Protein AF-A0A6G4M2W6-F1 (afdb_monomer_lite)

Organism: Klebsiella pneumoniae (NCBI:txid573)

Radius of gyration: 19.34 Å; chains: 1; bounding box: 68×37×49 Å

Foldseek 3Di:
DDDDDDPPPPDDPPPQLVVLLVVCLVVLDDDPQQVVLLVLQLVLVVLLCVLVVHDDDPVNSVVSSSVSSSLSSSCVSVVHHSVVSNVVSVVVQVPDPPNSPLDDDCVSCVVDVSSPPPPDDDDD

pLDDT: mean 71.17, std 17.65, range [24.95, 92.19]

Sequence (124 aa):
MRPAKQAIVKQGKSTTAHKRVQQMLKTEIVRSDYQDVLNFAVRFNTRRCRNNGQILTDSLLKTIEKASRDYVLAGQAKNMSPREIKRKIVASGRRSRNYTAWTSDVDLEGKHSLMAGVKGRVKA

Structure (mmCIF, N/CA/C/O backbone):
data_AF-A0A6G4M2W6-F1
#
_entry.id   AF-A0A6G4M2W6-F1
#
loop_
_atom_site.group_PDB
_atom_site.id
_atom_site.type_symbol
_atom_site.label_atom_id
_atom_site.label_alt_id
_atom_site.label_comp_id
_atom_site.label_asym_id
_atom_site.label_entity_id
_atom_site.label_seq_id
_atom_site.pdbx_PDB_ins_code
_atom_site.Cartn_x
_atom_site.Cartn_y
_atom_site.Cartn_z
_atom_site.occupancy
_atom_site.B_iso_or_equiv
_atom_site.auth_seq_id
_atom_site.auth_comp_id
_atom_site.auth_asym_id
_atom_site.auth_atom_id
_atom_site.pdbx_PDB_model_num
ATOM 1 N N . MET A 1 1 ? -53.696 20.559 18.696 1.00 38.88 1 MET A N 1
ATOM 2 C CA . MET A 1 1 ? -52.446 19.840 19.036 1.00 38.88 1 MET A CA 1
ATOM 3 C C . MET A 1 1 ? -51.668 19.563 17.754 1.00 38.88 1 MET A C 1
ATOM 5 O O . MET A 1 1 ? -52.249 19.010 16.833 1.00 38.88 1 MET A O 1
ATOM 9 N N . ARG A 1 2 ? -50.405 19.996 17.647 1.00 42.12 2 ARG A N 1
ATOM 10 C CA . ARG A 1 2 ? -49.516 19.706 16.501 1.00 42.12 2 ARG A CA 1
ATOM 11 C C . ARG A 1 2 ? -48.386 18.791 16.988 1.00 42.12 2 ARG A C 1
ATOM 13 O O . ARG A 1 2 ? -47.851 19.083 18.056 1.00 42.12 2 ARG A O 1
ATOM 20 N N . PRO A 1 3 ? -47.997 17.730 16.261 1.00 45.38 3 PRO A N 1
ATOM 21 C CA . PRO A 1 3 ? -46.866 16.913 16.673 1.00 45.38 3 PRO A CA 1
ATOM 22 C C . PRO A 1 3 ? -45.553 17.663 16.408 1.00 45.38 3 PRO A C 1
ATOM 24 O O . PRO A 1 3 ? -45.359 18.276 15.355 1.00 45.38 3 PRO A O 1
ATOM 27 N N . ALA A 1 4 ? -44.666 17.637 17.401 1.00 48.19 4 ALA A N 1
ATOM 28 C CA . ALA A 1 4 ? -43.346 18.246 17.348 1.00 48.19 4 ALA A CA 1
ATOM 29 C C . ALA A 1 4 ? -42.472 17.550 16.292 1.00 48.19 4 ALA A C 1
ATOM 31 O O . ALA A 1 4 ? -42.304 16.331 16.307 1.00 48.19 4 ALA A O 1
ATOM 32 N N . LYS A 1 5 ? -41.888 18.337 15.381 1.00 49.50 5 LYS A N 1
ATOM 33 C CA . LYS A 1 5 ? -40.839 17.873 14.467 1.00 49.50 5 LYS A CA 1
ATOM 34 C C . LYS A 1 5 ? -39.615 17.487 15.301 1.00 49.50 5 LYS A C 1
ATOM 36 O O . LYS A 1 5 ? -38.933 18.361 15.829 1.00 49.50 5 LYS A O 1
ATOM 41 N N . GLN A 1 6 ? -39.339 16.192 15.418 1.00 45.25 6 GLN A N 1
ATOM 42 C CA . GLN A 1 6 ? -38.086 15.707 15.987 1.00 45.25 6 GLN A CA 1
ATOM 43 C C . GLN A 1 6 ? -36.936 16.115 15.062 1.00 45.25 6 GLN A C 1
ATOM 45 O O . GLN A 1 6 ? -36.888 15.742 13.889 1.00 45.25 6 GLN A O 1
ATOM 50 N N . ALA A 1 7 ? -36.018 16.921 15.592 1.00 46.47 7 ALA A N 1
ATOM 51 C CA . ALA A 1 7 ? -34.780 17.261 14.918 1.00 46.47 7 ALA A CA 1
ATOM 52 C C . ALA A 1 7 ? -33.933 15.989 14.767 1.00 46.47 7 ALA A C 1
ATOM 54 O O . ALA A 1 7 ? -33.467 15.414 15.749 1.00 46.47 7 ALA A O 1
ATOM 55 N N . ILE A 1 8 ? -33.723 15.551 13.525 1.00 47.38 8 ILE A N 1
ATOM 56 C CA . ILE A 1 8 ? -32.746 14.511 13.202 1.00 47.38 8 ILE A CA 1
ATOM 57 C C . ILE A 1 8 ? -31.360 15.108 13.461 1.00 47.38 8 ILE 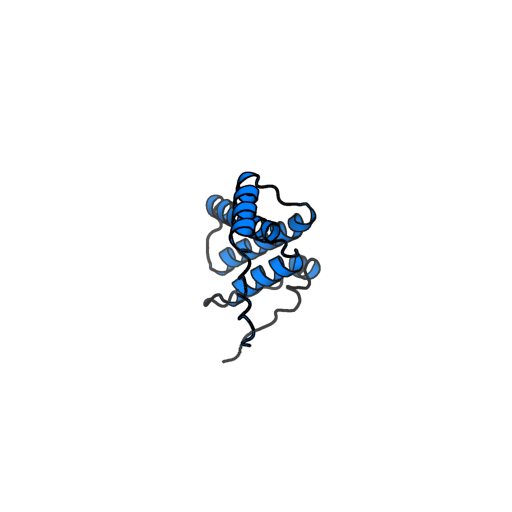A C 1
ATOM 59 O O . ILE A 1 8 ? -30.803 15.829 12.631 1.00 47.38 8 ILE A O 1
ATOM 63 N N . VAL A 1 9 ? -30.803 14.824 14.637 1.00 44.03 9 VAL A N 1
ATOM 64 C CA . VAL A 1 9 ? -29.419 15.150 14.979 1.00 44.03 9 VAL A CA 1
ATOM 65 C C . VAL A 1 9 ? -28.509 14.298 14.091 1.00 44.03 9 VAL A C 1
ATOM 67 O O . VAL A 1 9 ? -28.308 13.106 14.328 1.00 44.03 9 VAL A O 1
ATOM 70 N N . LYS A 1 10 ? -27.959 14.901 13.030 1.00 47.06 10 LYS A N 1
ATOM 71 C CA . LYS A 1 10 ? -26.907 14.288 12.208 1.00 47.06 10 LYS A CA 1
ATOM 72 C C . LYS A 1 10 ? -25.656 14.096 13.074 1.00 47.06 10 LYS A C 1
ATOM 74 O O . LYS A 1 10 ? -24.878 15.021 13.277 1.00 47.06 10 LYS A O 1
ATOM 79 N N . GLN A 1 11 ? -25.486 12.887 13.606 1.00 47.22 11 GLN A N 1
ATOM 80 C CA . GLN A 1 11 ? -24.356 12.499 14.450 1.00 47.22 11 GLN A CA 1
ATOM 81 C C . GLN A 1 11 ? -22.997 12.728 13.760 1.00 47.22 11 GLN A C 1
ATOM 83 O O . GLN A 1 11 ? -22.723 12.209 12.675 1.00 47.22 11 GLN A O 1
ATOM 88 N N . GLY A 1 12 ? -22.116 13.462 14.445 1.00 46.03 12 GLY A N 1
ATOM 89 C CA . GLY A 1 12 ? -20.745 13.790 14.048 1.00 46.03 12 GLY A CA 1
ATOM 90 C C . GLY A 1 12 ? -19.778 12.601 14.044 1.00 46.03 12 GLY A C 1
ATOM 91 O O . GLY A 1 12 ? -18.889 12.515 14.882 1.00 46.03 12 GLY A O 1
ATOM 92 N N . LYS A 1 13 ? -19.895 11.696 13.067 1.00 53.19 13 LYS A N 1
ATOM 93 C CA . LYS A 1 13 ? -18.962 10.560 12.892 1.00 53.19 13 LYS A CA 1
ATOM 94 C C . LYS A 1 13 ? -17.604 10.938 12.266 1.00 53.19 13 LYS A C 1
ATOM 96 O O . LYS A 1 13 ? -16.671 10.139 12.303 1.00 53.19 13 LYS A O 1
ATOM 101 N N . SER A 1 14 ? -17.470 12.136 11.691 1.00 56.12 14 SER A N 1
ATOM 102 C CA . SER A 1 14 ? -16.301 12.522 10.876 1.00 56.12 14 SER A CA 1
ATOM 103 C C . SER A 1 14 ? -15.056 12.903 11.697 1.00 56.12 14 SER A C 1
ATOM 105 O O . SER A 1 14 ? -13.938 12.494 11.377 1.00 56.12 14 SER A O 1
ATOM 107 N N . THR A 1 15 ? -15.229 13.633 12.802 1.00 60.81 15 THR A N 1
ATOM 108 C CA . THR A 1 15 ? -14.110 14.199 13.577 1.00 60.81 15 THR A CA 1
ATOM 109 C C . THR A 1 15 ? -13.313 13.136 14.331 1.00 60.81 15 THR A C 1
ATOM 111 O O . THR A 1 15 ? -12.087 13.214 14.399 1.00 60.81 15 THR A O 1
ATOM 114 N N . THR A 1 16 ? -13.973 12.097 14.847 1.00 72.25 16 THR A N 1
ATOM 115 C CA . THR A 1 16 ? -13.316 11.026 15.611 1.00 72.25 16 THR A CA 1
ATOM 116 C C . THR A 1 16 ? -12.442 10.140 14.727 1.00 72.25 16 THR A C 1
ATOM 118 O O . THR A 1 16 ? -11.328 9.799 15.115 1.00 72.25 16 THR A O 1
ATOM 121 N N . ALA A 1 17 ? -12.903 9.800 13.519 1.00 67.31 17 ALA A N 1
ATOM 122 C CA . ALA A 1 17 ? -12.114 9.015 12.571 1.00 67.31 17 ALA A CA 1
ATOM 123 C C . ALA A 1 17 ? -10.873 9.788 12.103 1.00 67.31 17 ALA A C 1
ATOM 125 O O . ALA A 1 17 ? -9.784 9.226 12.050 1.00 67.31 17 ALA A O 1
ATOM 126 N N . HIS A 1 18 ? -11.014 11.087 11.826 1.00 73.31 18 HIS A N 1
ATOM 127 C CA . HIS A 1 18 ? -9.884 11.929 11.439 1.00 73.31 18 HIS A CA 1
ATOM 128 C C . HIS A 1 18 ? -8.823 12.023 12.548 1.00 73.31 18 HIS A C 1
ATOM 130 O O . HIS A 1 18 ? -7.639 11.827 12.278 1.00 73.31 18 HIS A O 1
ATOM 136 N N . LYS A 1 19 ? -9.240 12.216 13.808 1.00 78.44 19 LYS A N 1
ATOM 137 C CA . LYS A 1 19 ? -8.328 12.212 14.966 1.00 78.44 19 LYS A CA 1
ATOM 138 C C . LYS A 1 19 ? -7.601 10.871 15.138 1.00 78.44 19 LYS A C 1
ATOM 140 O O . LYS A 1 19 ? -6.398 10.871 15.381 1.00 78.44 19 LYS A O 1
ATOM 145 N N . ARG A 1 20 ? -8.293 9.737 14.954 1.00 74.69 20 ARG A N 1
ATOM 146 C CA . ARG A 1 20 ? -7.672 8.396 14.995 1.00 74.69 20 ARG A CA 1
ATOM 147 C C . ARG A 1 20 ? -6.635 8.207 13.892 1.00 74.69 20 ARG A C 1
ATOM 149 O O . ARG A 1 20 ? -5.568 7.672 14.162 1.00 74.69 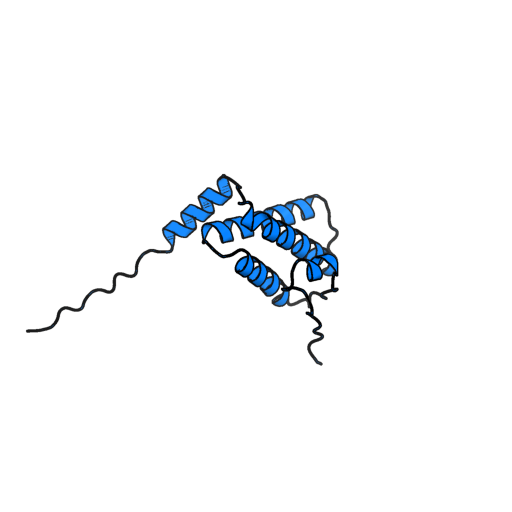20 ARG A O 1
ATOM 156 N N . VAL A 1 21 ? -6.928 8.670 12.673 1.00 75.06 21 VAL A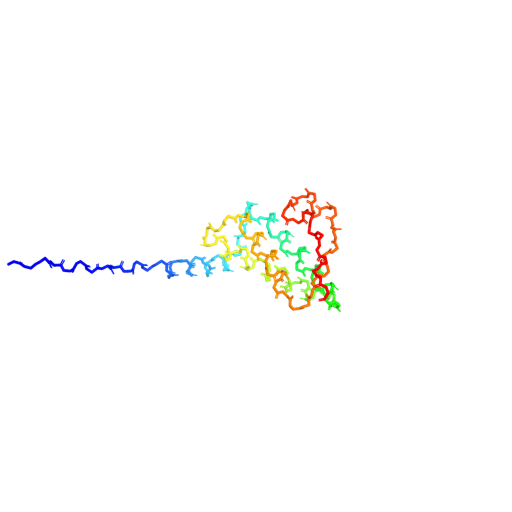 N 1
ATOM 157 C CA . VAL A 1 21 ? -5.975 8.622 11.551 1.00 75.06 21 VAL A CA 1
ATOM 158 C C . VAL A 1 21 ? -4.730 9.436 11.892 1.00 75.06 21 VAL A C 1
ATOM 160 O O . VAL A 1 21 ? -3.627 8.921 11.778 1.00 75.06 21 VAL A O 1
ATOM 163 N N . GLN A 1 22 ? -4.891 10.671 12.377 1.00 77.81 22 GLN A N 1
ATOM 164 C CA . GLN A 1 22 ? -3.759 11.515 12.768 1.00 77.81 22 GLN A CA 1
ATOM 165 C C . GLN A 1 22 ? -2.921 10.900 13.896 1.00 77.81 22 GLN A C 1
ATOM 167 O O . GLN A 1 22 ? -1.698 10.973 13.850 1.00 77.81 22 GLN A O 1
ATOM 172 N N . GLN A 1 23 ? -3.551 10.284 14.901 1.00 76.44 23 GLN A N 1
ATOM 173 C CA . GLN A 1 23 ? -2.828 9.584 15.968 1.00 76.44 23 GLN A CA 1
ATOM 174 C C . GLN A 1 23 ? -2.076 8.358 15.442 1.00 76.44 23 GLN A C 1
ATOM 176 O O . GLN A 1 23 ? -0.911 8.184 15.780 1.00 76.44 23 GLN A O 1
ATOM 181 N N . MET A 1 24 ? -2.693 7.545 14.581 1.00 73.25 24 MET A N 1
ATOM 182 C CA . MET A 1 24 ? -2.034 6.370 13.998 1.00 73.25 24 MET A CA 1
ATOM 183 C C . MET A 1 24 ? -0.895 6.729 13.044 1.00 73.25 24 MET A C 1
ATOM 185 O O . MET A 1 24 ? 0.109 6.028 13.018 1.00 73.25 24 MET A O 1
ATOM 189 N N . LEU A 1 25 ? -1.014 7.828 12.295 1.00 73.56 25 LEU A N 1
ATOM 190 C CA . LEU A 1 25 ? 0.084 8.341 11.472 1.00 73.56 25 LEU A CA 1
ATOM 191 C C . LEU A 1 25 ? 1.259 8.842 12.323 1.00 73.56 25 LEU A C 1
ATOM 193 O O . LEU A 1 25 ? 2.392 8.768 11.876 1.00 73.56 25 LEU A O 1
ATOM 197 N N . LYS A 1 26 ? 1.009 9.322 13.550 1.00 77.31 26 LYS A N 1
ATOM 198 C CA . LYS A 1 26 ? 2.071 9.728 14.486 1.00 77.31 26 LYS A CA 1
ATOM 199 C C . LYS A 1 26 ? 2.759 8.544 15.160 1.00 77.31 26 LYS A C 1
ATOM 201 O O . LYS A 1 26 ? 3.954 8.611 15.406 1.00 77.31 26 LYS A O 1
ATOM 206 N N . THR A 1 27 ? 2.009 7.501 15.516 1.00 76.31 27 THR A N 1
ATOM 207 C CA . THR A 1 27 ? 2.587 6.310 16.157 1.00 76.31 27 THR A CA 1
ATOM 208 C C . THR A 1 27 ? 3.217 5.360 15.147 1.00 76.31 27 THR A C 1
ATOM 210 O O . THR A 1 27 ? 4.060 4.552 15.515 1.00 76.31 27 THR A O 1
ATOM 213 N N . GLU A 1 28 ? 2.796 5.433 13.884 1.00 75.06 28 GLU A N 1
ATOM 214 C CA . GLU A 1 28 ? 3.207 4.560 12.785 1.00 75.06 28 GLU A CA 1
ATOM 215 C C . GLU A 1 28 ? 2.982 3.053 13.042 1.00 75.06 28 GLU A C 1
ATOM 217 O O . GLU A 1 28 ? 3.498 2.206 12.307 1.00 75.06 28 GLU A O 1
ATOM 222 N N . ILE A 1 29 ? 2.189 2.676 14.053 1.00 83.31 29 ILE A N 1
ATOM 223 C CA . ILE A 1 29 ? 1.995 1.269 14.430 1.00 83.31 29 ILE A CA 1
ATOM 224 C C . ILE A 1 29 ? 0.965 0.609 13.507 1.00 83.31 29 ILE A C 1
ATOM 226 O O . ILE A 1 29 ? -0.249 0.813 13.622 1.00 83.31 29 ILE A O 1
ATOM 230 N N . VAL A 1 30 ? 1.465 -0.235 12.608 1.00 84.31 30 VAL A N 1
ATOM 231 C CA . VAL A 1 30 ? 0.661 -1.153 11.795 1.00 84.31 30 VAL A CA 1
ATOM 232 C C . VAL A 1 30 ? 0.440 -2.420 12.613 1.00 84.31 30 VAL A C 1
ATOM 234 O O . VAL A 1 30 ? 1.395 -3.034 13.085 1.00 84.31 30 VAL A O 1
ATOM 237 N N . ARG A 1 31 ? -0.820 -2.803 12.823 1.00 87.31 31 ARG A N 1
ATOM 238 C CA . ARG A 1 31 ? -1.143 -4.035 13.547 1.00 87.31 31 ARG A CA 1
ATOM 239 C C . ARG A 1 31 ? -0.782 -5.262 12.703 1.00 87.31 31 ARG A C 1
ATOM 241 O O . ARG A 1 31 ? -0.808 -5.211 11.473 1.00 87.31 31 ARG A O 1
ATOM 248 N N . SER A 1 32 ? -0.504 -6.384 13.364 1.00 87.06 32 SER A N 1
ATOM 249 C CA . SER A 1 32 ? -0.084 -7.635 12.714 1.00 87.06 32 SER A CA 1
ATOM 250 C C . SER A 1 32 ? -1.070 -8.133 11.648 1.00 87.06 32 SER A C 1
ATOM 252 O O . SER A 1 32 ? -0.647 -8.593 10.589 1.00 87.06 32 SER A O 1
ATOM 254 N N . ASP A 1 33 ? -2.376 -7.954 11.865 1.00 85.00 33 ASP A N 1
ATOM 255 C CA . ASP A 1 33 ? -3.451 -8.298 10.926 1.00 85.00 33 ASP A CA 1
ATOM 256 C C . ASP A 1 33 ? -3.451 -7.452 9.637 1.00 85.00 33 ASP A C 1
ATOM 258 O O . ASP A 1 33 ? -4.030 -7.854 8.625 1.00 85.00 33 ASP A O 1
ATOM 262 N N . TYR A 1 34 ? -2.759 -6.309 9.635 1.00 88.38 34 TYR A N 1
ATOM 263 C CA . TYR A 1 34 ? -2.600 -5.424 8.477 1.00 88.38 34 TYR A CA 1
ATOM 264 C C . TYR A 1 34 ? -1.222 -5.542 7.817 1.00 88.38 34 TYR A C 1
ATOM 266 O O . TYR A 1 34 ? -1.036 -5.008 6.721 1.00 88.38 34 TYR A O 1
ATOM 274 N N . GLN A 1 35 ? -0.271 -6.267 8.414 1.00 88.19 35 GLN A N 1
ATOM 275 C CA . GLN A 1 35 ? 1.086 -6.401 7.875 1.00 88.19 35 GLN A CA 1
ATOM 276 C C . GLN A 1 35 ? 1.087 -7.043 6.481 1.00 88.19 35 GLN A C 1
ATOM 278 O O . GLN A 1 35 ? 1.787 -6.599 5.572 1.00 88.19 35 GLN A O 1
ATOM 283 N N . ASP A 1 36 ? 0.231 -8.044 6.277 1.00 87.25 36 ASP A N 1
ATOM 284 C CA .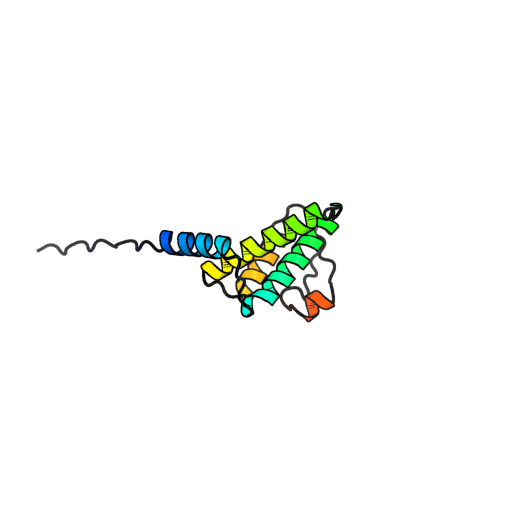 ASP A 1 36 ? 0.055 -8.695 4.978 1.00 87.25 36 ASP A CA 1
ATOM 285 C C . ASP A 1 36 ? -0.543 -7.743 3.922 1.00 87.25 36 ASP A C 1
ATOM 287 O O . ASP A 1 36 ? -0.193 -7.775 2.742 1.00 87.25 36 ASP A O 1
ATOM 291 N N . VAL A 1 37 ? -1.418 -6.826 4.345 1.00 88.38 37 VAL A N 1
ATOM 292 C CA . VAL A 1 37 ? -1.977 -5.780 3.473 1.00 88.38 37 VAL A CA 1
ATOM 293 C C . VAL A 1 37 ? -0.920 -4.749 3.104 1.00 88.38 37 VAL A C 1
ATOM 295 O O . VAL A 1 37 ? -0.895 -4.296 1.962 1.00 88.38 37 VAL A O 1
ATOM 298 N N . LEU A 1 38 ? -0.048 -4.387 4.045 1.00 90.31 38 LEU A N 1
ATOM 299 C CA . LEU A 1 38 ? 1.064 -3.479 3.797 1.00 90.31 38 LEU A CA 1
ATOM 300 C C . LEU A 1 38 ? 2.045 -4.077 2.787 1.00 90.31 38 LEU A C 1
ATOM 302 O O . LEU A 1 38 ? 2.347 -3.436 1.782 1.00 90.31 38 LEU A O 1
ATOM 306 N N . ASN A 1 39 ? 2.456 -5.330 2.990 1.00 88.62 39 ASN A N 1
ATOM 307 C CA . ASN A 1 39 ? 3.313 -6.049 2.046 1.00 88.62 39 ASN A CA 1
ATOM 308 C C . ASN A 1 39 ? 2.680 -6.113 0.650 1.00 88.62 39 ASN A C 1
ATOM 310 O O . ASN A 1 39 ? 3.346 -5.864 -0.357 1.00 88.62 39 ASN A O 1
ATOM 314 N N . PHE A 1 40 ? 1.376 -6.393 0.587 1.00 86.25 40 PHE A N 1
ATOM 315 C CA . PHE A 1 40 ? 0.620 -6.354 -0.658 1.00 86.25 40 PHE A CA 1
ATOM 316 C C . PHE A 1 40 ? 0.648 -4.964 -1.315 1.00 86.25 40 PHE A C 1
ATOM 318 O O . PHE A 1 40 ? 0.940 -4.862 -2.505 1.00 86.25 40 PHE A O 1
ATOM 325 N N . ALA A 1 41 ? 0.378 -3.898 -0.555 1.00 87.56 41 ALA A N 1
ATOM 326 C CA . ALA A 1 41 ? 0.335 -2.523 -1.048 1.00 87.56 41 ALA A CA 1
ATOM 327 C C . ALA A 1 41 ? 1.680 -2.075 -1.638 1.00 87.56 41 ALA A C 1
ATOM 329 O O . ALA A 1 41 ? 1.715 -1.552 -2.753 1.00 87.56 41 ALA A O 1
ATOM 330 N N . VAL A 1 42 ? 2.782 -2.347 -0.928 1.00 89.50 42 VAL A N 1
ATOM 331 C CA . VAL A 1 42 ? 4.141 -2.027 -1.385 1.00 89.50 42 VAL A CA 1
ATOM 332 C C . VAL A 1 42 ? 4.451 -2.778 -2.675 1.00 89.50 42 VAL A C 1
ATOM 334 O O . VAL A 1 42 ? 4.761 -2.155 -3.688 1.00 89.50 42 VAL A O 1
ATOM 337 N N . ARG A 1 43 ? 4.285 -4.110 -2.696 1.00 86.12 43 ARG A N 1
ATOM 338 C CA . ARG A 1 43 ? 4.565 -4.918 -3.898 1.00 86.12 43 ARG A CA 1
ATOM 339 C C . ARG A 1 43 ? 3.709 -4.486 -5.090 1.00 86.12 43 ARG A C 1
ATOM 341 O O . ARG A 1 43 ? 4.214 -4.444 -6.212 1.00 86.12 43 ARG A O 1
ATOM 348 N N . PHE A 1 44 ? 2.438 -4.156 -4.860 1.00 83.38 44 PHE A N 1
ATOM 349 C CA . PHE A 1 44 ? 1.522 -3.700 -5.903 1.00 83.38 44 PHE A CA 1
ATOM 350 C C . PHE A 1 44 ? 1.959 -2.364 -6.514 1.00 83.38 44 PHE A C 1
ATOM 352 O O . PHE A 1 44 ? 2.085 -2.253 -7.735 1.00 83.38 44 PHE A O 1
ATOM 359 N N . ASN A 1 45 ? 2.234 -1.362 -5.678 1.00 84.50 45 ASN A N 1
ATOM 360 C CA . ASN A 1 45 ? 2.617 -0.029 -6.139 1.00 84.50 45 ASN A CA 1
ATOM 361 C C . ASN A 1 45 ? 4.008 -0.021 -6.787 1.00 84.50 45 ASN A C 1
ATOM 363 O O . ASN A 1 45 ? 4.178 0.584 -7.842 1.00 84.50 45 ASN A O 1
ATOM 367 N N . THR A 1 46 ? 4.970 -0.769 -6.241 1.00 84.62 46 THR A N 1
ATOM 368 C CA . THR A 1 46 ? 6.309 -0.919 -6.833 1.00 84.62 46 THR A CA 1
ATOM 369 C C . THR A 1 46 ? 6.248 -1.502 -8.244 1.00 84.62 46 THR A C 1
ATOM 371 O O . THR A 1 46 ? 6.900 -0.993 -9.157 1.00 84.62 46 THR A O 1
ATOM 374 N N . ARG A 1 47 ? 5.418 -2.531 -8.468 1.00 78.75 47 ARG A N 1
ATOM 375 C CA . ARG A 1 47 ? 5.188 -3.083 -9.816 1.00 78.75 47 ARG A CA 1
ATOM 376 C C . ARG A 1 47 ? 4.527 -2.080 -10.739 1.00 78.75 47 ARG A C 1
ATOM 378 O O . ARG A 1 47 ? 4.938 -1.953 -11.884 1.00 78.75 47 ARG A O 1
ATOM 385 N N . ARG A 1 48 ? 3.521 -1.358 -10.247 1.00 77.50 48 ARG A N 1
ATOM 386 C CA . ARG A 1 48 ? 2.844 -0.330 -11.037 1.00 77.50 48 ARG A CA 1
ATOM 387 C C . ARG A 1 48 ? 3.823 0.753 -11.498 1.00 77.50 48 ARG A C 1
ATOM 389 O O . ARG A 1 48 ? 3.774 1.135 -12.661 1.00 77.50 48 ARG A O 1
ATOM 396 N N . CYS A 1 49 ? 4.727 1.205 -10.630 1.00 79.69 49 CYS A N 1
ATOM 397 C CA . CYS A 1 49 ? 5.784 2.149 -10.997 1.00 79.69 49 CYS A CA 1
ATOM 398 C C . CYS A 1 49 ? 6.717 1.573 -12.075 1.00 79.69 49 CYS A C 1
ATOM 400 O O . CYS A 1 49 ? 6.936 2.241 -13.084 1.00 79.69 49 CYS A O 1
ATOM 402 N N . ARG A 1 50 ? 7.172 0.316 -11.933 1.00 78.00 50 ARG A N 1
ATOM 403 C CA . ARG A 1 50 ? 7.970 -0.371 -12.973 1.00 78.00 50 ARG A CA 1
ATOM 404 C C . ARG A 1 50 ? 7.239 -0.463 -14.312 1.00 78.00 50 ARG A C 1
ATOM 406 O O . ARG A 1 50 ? 7.808 -0.111 -15.337 1.00 78.00 50 ARG A O 1
ATOM 413 N N . ASN A 1 51 ? 5.979 -0.898 -14.308 1.00 72.56 51 ASN A N 1
ATOM 414 C CA . ASN A 1 51 ? 5.185 -1.074 -15.529 1.00 72.56 51 ASN A CA 1
ATOM 415 C C . ASN A 1 51 ? 4.875 0.261 -16.221 1.00 72.56 51 ASN A C 1
ATOM 417 O O . ASN A 1 51 ? 4.666 0.290 -17.428 1.00 72.56 51 ASN A O 1
ATOM 421 N N . ASN A 1 52 ? 4.883 1.366 -15.473 1.00 73.06 52 ASN A N 1
ATOM 422 C CA . ASN A 1 52 ? 4.766 2.717 -16.015 1.00 73.06 52 ASN A CA 1
ATOM 423 C C . ASN A 1 52 ? 6.109 3.288 -16.515 1.00 73.06 52 ASN A C 1
ATOM 425 O O . ASN A 1 52 ? 6.174 4.475 -16.826 1.00 73.06 52 ASN A O 1
ATOM 429 N N . GLY A 1 53 ? 7.177 2.484 -16.561 1.00 72.12 53 GLY A N 1
ATOM 430 C CA . GLY A 1 53 ? 8.497 2.903 -17.033 1.00 72.12 53 GLY A CA 1
ATOM 431 C C . GLY A 1 53 ? 9.285 3.762 -16.042 1.00 72.12 53 GLY A C 1
ATOM 432 O O . GLY A 1 53 ? 10.267 4.384 -16.435 1.00 72.12 53 GLY A O 1
ATOM 433 N N . GLN A 1 54 ? 8.883 3.826 -14.766 1.00 76.31 54 GLN A N 1
ATOM 434 C CA . GLN A 1 54 ? 9.650 4.559 -13.757 1.00 76.31 54 GLN A CA 1
ATOM 435 C C . GLN A 1 54 ? 10.864 3.749 -13.295 1.00 76.31 54 GLN A C 1
ATOM 437 O O . GLN A 1 54 ? 10.749 2.572 -12.939 1.00 76.31 54 GLN A O 1
ATOM 442 N N . ILE A 1 55 ? 12.021 4.411 -13.231 1.00 81.94 55 ILE A N 1
ATOM 443 C CA . ILE A 1 55 ? 13.233 3.862 -12.621 1.00 81.94 55 ILE A CA 1
ATOM 444 C C . ILE A 1 55 ? 13.018 3.822 -11.107 1.00 81.94 55 ILE A C 1
ATOM 446 O O . ILE A 1 55 ? 12.781 4.852 -10.475 1.00 81.94 55 ILE A O 1
ATOM 450 N N . LEU A 1 56 ? 13.088 2.628 -10.519 1.00 82.06 56 LEU A N 1
ATOM 451 C CA . LEU A 1 56 ? 12.956 2.446 -9.075 1.00 82.06 56 LEU A CA 1
ATOM 452 C C . LEU A 1 56 ? 14.248 2.830 -8.355 1.00 82.06 56 LEU A C 1
ATOM 454 O O . LEU A 1 56 ? 15.030 1.968 -7.965 1.00 82.06 56 LEU A O 1
ATOM 458 N N . THR A 1 57 ? 14.461 4.126 -8.173 1.00 87.94 57 THR A N 1
ATOM 459 C CA . THR A 1 57 ? 15.486 4.618 -7.252 1.00 87.94 57 THR A CA 1
ATOM 460 C C . THR A 1 57 ? 15.116 4.275 -5.807 1.00 87.94 57 THR A C 1
ATOM 462 O O . THR A 1 57 ? 13.937 4.131 -5.468 1.00 87.94 57 THR A O 1
ATOM 465 N N . ASP A 1 58 ? 16.107 4.229 -4.916 1.00 87.31 58 ASP A N 1
ATOM 466 C CA . ASP A 1 58 ? 15.873 4.017 -3.479 1.00 87.31 58 ASP A CA 1
ATOM 467 C C . ASP A 1 58 ? 14.944 5.078 -2.874 1.00 87.31 58 ASP A C 1
ATOM 469 O O . ASP A 1 58 ? 14.126 4.789 -1.999 1.00 87.31 58 ASP A O 1
ATOM 473 N N . SER A 1 59 ? 15.023 6.319 -3.365 1.00 87.50 59 SER A N 1
ATOM 474 C CA . SER A 1 59 ? 14.133 7.409 -2.954 1.00 87.50 59 SER A CA 1
ATOM 475 C C . SER A 1 59 ? 12.676 7.150 -3.352 1.00 87.50 59 SER A C 1
ATOM 477 O O . SER A 1 59 ? 11.760 7.400 -2.560 1.00 87.50 59 SER A O 1
ATOM 479 N N . LEU A 1 60 ? 12.449 6.600 -4.548 1.00 85.19 60 LEU A N 1
ATOM 480 C CA . LEU A 1 60 ? 11.117 6.243 -5.022 1.00 85.19 60 LEU A CA 1
ATOM 481 C C . LEU A 1 60 ? 10.567 5.043 -4.245 1.00 85.19 60 LEU A C 1
ATOM 483 O O . LEU A 1 60 ? 9.412 5.072 -3.829 1.00 85.19 60 LEU A O 1
ATOM 487 N N . LEU A 1 61 ? 11.395 4.032 -3.975 1.00 88.44 61 LEU A N 1
ATOM 488 C CA . LEU A 1 61 ? 11.016 2.881 -3.150 1.00 88.44 61 LEU A CA 1
ATOM 489 C C . LEU A 1 61 ? 10.585 3.303 -1.742 1.00 88.44 61 LEU A C 1
ATOM 491 O O . LEU A 1 61 ? 9.484 2.953 -1.318 1.00 88.44 61 LEU A O 1
ATOM 495 N N . LYS A 1 62 ? 11.372 4.148 -1.064 1.00 90.31 62 LYS A N 1
ATOM 496 C CA . LYS A 1 62 ? 11.007 4.710 0.250 1.00 90.31 62 LYS A CA 1
ATOM 497 C C . LYS A 1 62 ? 9.698 5.496 0.202 1.00 90.31 62 LYS A C 1
ATOM 499 O O . LYS A 1 62 ? 8.885 5.421 1.122 1.00 90.31 62 LYS A O 1
ATOM 504 N N . THR A 1 63 ? 9.468 6.233 -0.884 1.00 89.69 63 THR A N 1
ATOM 505 C CA . THR A 1 63 ? 8.215 6.973 -1.089 1.00 89.69 63 THR A CA 1
ATOM 506 C C . THR A 1 63 ? 7.025 6.026 -1.232 1.00 89.69 63 THR A C 1
ATOM 508 O O . THR A 1 63 ? 5.982 6.251 -0.620 1.00 89.69 63 THR A O 1
ATOM 511 N N . ILE A 1 64 ? 7.182 4.944 -1.998 1.00 88.75 64 ILE A N 1
ATOM 512 C CA . ILE A 1 64 ? 6.146 3.924 -2.187 1.00 88.75 64 ILE A CA 1
ATOM 513 C C . ILE A 1 64 ? 5.839 3.210 -0.870 1.00 88.75 64 ILE A C 1
ATOM 515 O O . ILE A 1 64 ? 4.665 3.013 -0.544 1.00 88.75 64 ILE A O 1
ATOM 519 N N . GLU A 1 65 ? 6.866 2.843 -0.106 1.00 91.56 65 GLU A N 1
ATOM 520 C CA . GLU A 1 65 ? 6.720 2.213 1.206 1.00 91.56 65 GLU A CA 1
ATOM 521 C C . GLU A 1 65 ? 5.967 3.116 2.176 1.00 91.56 65 GLU A C 1
ATOM 523 O O . GLU A 1 65 ? 4.959 2.696 2.751 1.00 91.56 65 GLU A O 1
ATOM 528 N N . LYS A 1 66 ? 6.386 4.381 2.287 1.00 91.50 66 LYS A N 1
ATOM 529 C CA . LYS A 1 66 ? 5.729 5.369 3.144 1.00 91.50 66 LYS A CA 1
ATOM 530 C C . LYS A 1 66 ? 4.273 5.590 2.742 1.00 91.50 66 LYS A C 1
ATOM 532 O O . LYS A 1 66 ? 3.384 5.450 3.575 1.00 91.50 66 LYS A O 1
ATOM 537 N N . ALA A 1 67 ? 4.004 5.848 1.462 1.00 89.69 67 ALA A N 1
ATOM 538 C CA . ALA A 1 67 ? 2.643 6.070 0.976 1.00 89.69 67 ALA A CA 1
ATOM 539 C C . ALA A 1 67 ? 1.740 4.843 1.197 1.00 89.69 67 ALA A C 1
ATOM 541 O O . ALA A 1 67 ? 0.566 4.976 1.550 1.00 89.69 67 ALA A O 1
ATOM 542 N N . SER A 1 68 ? 2.289 3.638 1.022 1.00 91.69 68 SER A N 1
ATOM 543 C CA . SER A 1 68 ? 1.572 2.387 1.282 1.00 91.69 68 SER A CA 1
ATOM 544 C C . SER A 1 68 ? 1.267 2.217 2.773 1.00 91.69 68 SER A C 1
ATOM 546 O O . SER A 1 68 ? 0.148 1.839 3.127 1.00 91.69 68 SER A O 1
ATOM 548 N N . ARG A 1 69 ? 2.220 2.553 3.650 1.00 92.19 69 ARG A N 1
ATOM 549 C CA . ARG A 1 69 ? 2.045 2.535 5.107 1.00 92.19 69 ARG A CA 1
ATOM 550 C C . ARG A 1 69 ? 0.984 3.530 5.560 1.00 92.19 69 ARG A C 1
ATOM 552 O O . ARG A 1 69 ? 0.056 3.129 6.259 1.00 92.19 69 ARG A O 1
ATOM 559 N N . ASP A 1 70 ? 1.055 4.774 5.100 1.00 90.25 70 ASP A N 1
ATOM 560 C CA . ASP A 1 70 ? 0.090 5.827 5.435 1.00 90.25 70 ASP A CA 1
ATOM 561 C C . ASP A 1 70 ? -1.333 5.430 5.023 1.00 90.25 70 ASP A C 1
ATOM 563 O O . ASP A 1 70 ? -2.294 5.617 5.775 1.00 90.25 70 ASP A O 1
ATOM 567 N N . TYR A 1 71 ? -1.477 4.812 3.847 1.00 90.44 71 TYR A N 1
ATOM 568 C CA . TYR A 1 71 ? -2.764 4.314 3.371 1.00 90.44 71 TYR A CA 1
ATOM 569 C C . TYR A 1 71 ? -3.328 3.200 4.262 1.00 90.44 71 TYR A C 1
ATOM 571 O O . TYR A 1 71 ? -4.513 3.219 4.609 1.00 90.44 71 TYR A O 1
ATOM 579 N N . VAL A 1 72 ? -2.489 2.237 4.656 1.00 90.94 72 VAL A N 1
ATOM 580 C CA . VAL A 1 72 ? -2.886 1.138 5.546 1.00 90.94 72 VAL A CA 1
ATOM 581 C C . VAL A 1 72 ? -3.243 1.661 6.936 1.00 90.94 72 VAL A C 1
ATOM 583 O O . VAL A 1 72 ? -4.287 1.281 7.462 1.00 90.94 72 VAL A O 1
ATOM 586 N N . LEU A 1 73 ? -2.460 2.588 7.495 1.00 89.31 73 LEU A N 1
ATOM 587 C CA . LEU A 1 73 ? -2.746 3.237 8.779 1.00 89.31 73 LEU A CA 1
ATOM 588 C C . LEU A 1 73 ? -4.068 4.011 8.741 1.00 89.31 73 LEU A C 1
ATOM 590 O O . LEU A 1 73 ? -4.883 3.903 9.658 1.00 89.31 73 LEU A O 1
ATOM 594 N N . ALA A 1 74 ? -4.338 4.736 7.654 1.00 87.81 74 ALA A N 1
ATOM 595 C CA . ALA A 1 74 ? -5.614 5.416 7.468 1.00 87.81 74 ALA A CA 1
ATOM 596 C C . ALA A 1 74 ? -6.791 4.430 7.342 1.00 87.81 74 ALA A C 1
ATOM 598 O O . ALA A 1 74 ? -7.898 4.718 7.809 1.00 87.81 74 ALA A O 1
ATOM 599 N N . GLY A 1 75 ? -6.561 3.266 6.726 1.00 87.94 75 GLY A N 1
ATOM 600 C CA . GLY A 1 75 ? -7.505 2.152 6.672 1.00 87.94 75 GLY A CA 1
ATOM 601 C C . GLY A 1 75 ? -7.814 1.583 8.057 1.00 87.94 75 GLY A C 1
ATOM 602 O O . GLY A 1 75 ? -8.979 1.507 8.454 1.00 87.94 75 GLY A O 1
ATOM 603 N N . GLN A 1 76 ? -6.760 1.275 8.809 1.00 88.44 76 GLN A N 1
ATOM 604 C CA . GLN A 1 76 ? -6.808 0.748 10.170 1.00 88.44 76 GLN A CA 1
ATOM 605 C C . GLN A 1 76 ? -7.544 1.702 11.119 1.00 88.44 76 GLN A C 1
ATOM 607 O O . GLN A 1 76 ? -8.449 1.289 11.838 1.00 88.44 76 GLN A O 1
ATOM 612 N N . ALA A 1 77 ? -7.244 3.001 11.068 1.00 86.31 77 ALA A N 1
ATOM 613 C CA . ALA A 1 77 ? -7.899 4.013 11.898 1.00 86.31 77 ALA A CA 1
ATOM 614 C C . ALA A 1 77 ? -9.407 4.157 11.621 1.00 86.31 77 ALA A C 1
ATOM 616 O O . ALA A 1 77 ? -10.173 4.594 12.487 1.00 86.31 77 ALA A O 1
ATOM 617 N N . LYS A 1 78 ? -9.839 3.787 10.411 1.00 86.81 78 LYS A N 1
ATOM 618 C CA . LYS A 1 78 ? -11.247 3.740 10.000 1.00 86.81 78 LYS A CA 1
ATOM 619 C C . LYS A 1 78 ? -11.903 2.383 10.270 1.00 86.81 78 LYS A C 1
ATOM 621 O O . LYS A 1 78 ? -13.050 2.204 9.872 1.00 86.81 78 LYS A O 1
ATOM 626 N N . ASN A 1 79 ? -11.211 1.457 10.938 1.00 86.12 79 ASN A N 1
ATOM 627 C CA . ASN A 1 79 ? -11.652 0.081 11.164 1.00 86.12 79 ASN A CA 1
ATOM 628 C C . ASN A 1 79 ? -12.021 -0.655 9.861 1.00 86.12 79 ASN A C 1
ATOM 630 O O . ASN A 1 79 ? -12.916 -1.497 9.860 1.00 86.12 79 ASN A O 1
ATOM 634 N N . MET A 1 80 ? -11.374 -0.319 8.737 1.00 89.75 80 MET A N 1
ATOM 635 C CA . MET A 1 80 ? -11.576 -1.061 7.491 1.00 89.75 80 MET A CA 1
ATOM 636 C C . MET A 1 80 ? -10.929 -2.432 7.598 1.00 89.75 80 MET A C 1
ATOM 638 O O . MET A 1 80 ? -9.786 -2.536 8.030 1.00 89.75 80 MET A O 1
ATOM 642 N N . SER A 1 81 ? -11.612 -3.472 7.129 1.00 90.19 81 SER A N 1
ATOM 643 C CA . SER A 1 81 ? -11.020 -4.807 7.144 1.00 90.19 81 SER A CA 1
ATOM 644 C C . SER A 1 81 ? -9.796 -4.891 6.212 1.00 90.19 81 SER A C 1
ATOM 646 O O . SER A 1 81 ? -9.784 -4.268 5.140 1.00 90.19 81 SER A O 1
ATOM 648 N N . PRO A 1 82 ? -8.790 -5.727 6.535 1.00 87.38 82 PRO A N 1
ATOM 649 C CA . PRO A 1 82 ? -7.655 -6.003 5.653 1.00 87.38 82 PRO A CA 1
ATOM 650 C C . PRO A 1 82 ? -8.059 -6.330 4.203 1.00 87.38 82 PRO A C 1
ATOM 652 O O . PRO A 1 82 ? -7.471 -5.834 3.238 1.00 87.38 82 PRO A O 1
ATOM 655 N N . ARG A 1 83 ? -9.130 -7.118 4.037 1.00 86.06 83 ARG A N 1
ATOM 656 C CA . ARG A 1 83 ? -9.688 -7.503 2.731 1.00 86.06 83 ARG A CA 1
ATOM 657 C C . ARG A 1 83 ? -10.228 -6.305 1.947 1.00 86.06 83 ARG A C 1
ATOM 659 O O . ARG A 1 83 ? -10.036 -6.237 0.732 1.00 86.06 83 ARG A O 1
ATOM 666 N N . GLU A 1 84 ? -10.903 -5.369 2.608 1.00 85.50 84 GLU A N 1
ATOM 667 C CA . GLU A 1 84 ? -11.421 -4.156 1.965 1.00 85.50 84 GLU A CA 1
ATOM 668 C C . GLU A 1 84 ? -10.307 -3.206 1.539 1.00 85.50 84 GLU A C 1
ATOM 670 O O . GLU A 1 84 ? -10.375 -2.657 0.438 1.00 85.50 84 GLU A O 1
ATOM 675 N N . ILE A 1 85 ? -9.265 -3.048 2.359 1.00 87.94 85 ILE A N 1
ATOM 676 C CA . ILE A 1 85 ? -8.104 -2.220 2.012 1.00 87.94 85 ILE A CA 1
ATOM 677 C C . ILE A 1 85 ? -7.426 -2.780 0.754 1.00 87.94 85 ILE A C 1
ATOM 679 O O . ILE A 1 85 ? -7.229 -2.036 -0.208 1.00 87.94 85 ILE A O 1
ATOM 683 N N . LYS A 1 86 ? -7.179 -4.099 0.694 1.00 85.44 86 LYS A N 1
ATOM 684 C CA . LYS A 1 86 ? -6.647 -4.763 -0.514 1.00 85.44 86 LYS A CA 1
ATOM 685 C C . LYS A 1 86 ? -7.514 -4.505 -1.746 1.00 85.44 86 LYS A C 1
ATOM 687 O O . LYS A 1 86 ? -7.000 -4.094 -2.782 1.00 85.44 86 LYS A O 1
ATOM 692 N N . ARG A 1 87 ? -8.838 -4.681 -1.641 1.00 82.56 87 ARG A N 1
ATOM 693 C CA . ARG A 1 87 ? -9.771 -4.406 -2.753 1.00 82.56 87 ARG A CA 1
ATOM 694 C C . ARG A 1 87 ? -9.677 -2.961 -3.245 1.00 82.56 87 ARG A C 1
ATOM 696 O O . ARG A 1 87 ? -9.693 -2.735 -4.453 1.00 82.56 87 ARG A O 1
ATOM 703 N N . LYS A 1 88 ? -9.572 -1.985 -2.338 1.00 84.75 88 LYS A N 1
ATOM 704 C CA . LYS A 1 88 ? -9.452 -0.565 -2.704 1.00 84.75 88 LYS A CA 1
ATOM 705 C C . LYS A 1 88 ? -8.117 -0.246 -3.383 1.00 84.75 88 LYS A C 1
ATOM 707 O O . LYS A 1 88 ? -8.119 0.533 -4.333 1.00 84.75 88 LYS A O 1
ATOM 712 N N . ILE A 1 89 ? -7.020 -0.877 -2.960 1.00 84.06 89 ILE A N 1
ATOM 713 C CA . ILE A 1 89 ? -5.709 -0.771 -3.625 1.00 84.06 89 ILE A CA 1
ATOM 714 C C . ILE A 1 89 ? -5.789 -1.311 -5.060 1.00 84.06 89 ILE A C 1
ATOM 716 O O . ILE A 1 89 ? -5.395 -0.636 -6.005 1.00 84.06 89 ILE A O 1
ATOM 720 N N . VAL A 1 90 ? -6.383 -2.489 -5.261 1.00 80.56 90 VAL A N 1
ATOM 721 C CA . VAL A 1 90 ? -6.559 -3.050 -6.613 1.00 80.56 90 VAL A CA 1
ATOM 722 C C . VAL A 1 90 ? -7.438 -2.144 -7.480 1.00 80.56 90 VAL A C 1
ATOM 724 O O . VAL A 1 90 ? -7.120 -1.878 -8.640 1.00 80.56 90 VAL A O 1
ATOM 727 N N . ALA A 1 91 ? -8.531 -1.622 -6.917 1.00 78.31 91 ALA A N 1
ATOM 728 C CA . ALA A 1 91 ? -9.427 -0.711 -7.622 1.00 78.31 91 ALA A CA 1
ATOM 729 C C . ALA A 1 91 ? -8.744 0.610 -8.026 1.00 78.31 91 ALA A C 1
ATOM 731 O O . ALA A 1 91 ? -9.042 1.140 -9.098 1.00 78.31 91 ALA A O 1
ATOM 732 N N . SER A 1 92 ? -7.813 1.132 -7.218 1.00 73.88 92 SER A N 1
ATOM 733 C CA . SER A 1 92 ? -7.032 2.327 -7.575 1.00 73.88 92 SER A CA 1
ATOM 734 C C . SER A 1 92 ? -6.038 2.060 -8.713 1.00 73.88 92 SER A C 1
ATOM 736 O O . SER A 1 92 ? -5.739 2.964 -9.495 1.00 73.88 92 SER A O 1
ATOM 738 N N . GLY A 1 93 ? -5.574 0.814 -8.856 1.00 67.75 93 GLY A N 1
ATOM 739 C CA . GLY A 1 93 ? -4.864 0.313 -10.036 1.00 67.75 93 GLY A CA 1
ATOM 740 C C . GLY A 1 93 ? -5.694 0.400 -11.312 1.00 67.75 93 GLY A C 1
ATOM 741 O O . GLY A 1 93 ? -5.250 0.959 -12.310 1.00 67.75 93 GLY A O 1
ATOM 742 N N . ARG A 1 94 ? -6.934 -0.097 -11.255 1.00 64.75 94 ARG A N 1
ATOM 743 C CA . ARG A 1 94 ? -7.835 -0.189 -12.419 1.00 64.75 94 ARG A CA 1
ATOM 744 C C . ARG A 1 94 ? -8.303 1.164 -12.962 1.00 64.75 94 ARG A C 1
ATOM 746 O O . ARG A 1 94 ? -8.628 1.255 -14.136 1.00 64.75 94 ARG A O 1
ATOM 753 N N . ARG A 1 95 ? -8.344 2.209 -12.128 1.00 57.34 95 ARG A N 1
ATOM 754 C CA . ARG A 1 95 ? -8.728 3.579 -12.535 1.00 57.34 95 ARG A CA 1
ATOM 755 C C . ARG A 1 95 ? -7.605 4.365 -13.227 1.00 57.34 95 ARG A C 1
ATOM 757 O O . ARG A 1 95 ? -7.809 5.518 -13.592 1.00 57.34 95 ARG A O 1
ATOM 764 N N . SER A 1 96 ? -6.420 3.776 -13.381 1.00 56.78 96 SER A N 1
ATOM 765 C CA . SER A 1 96 ? -5.320 4.374 -14.140 1.00 56.78 96 SER A CA 1
ATOM 766 C C . SER A 1 96 ? -5.686 4.490 -15.621 1.00 56.78 96 SER A C 1
ATOM 768 O O . SER A 1 96 ? -6.004 3.479 -16.239 1.00 56.78 96 SER A O 1
ATOM 770 N N . ARG A 1 97 ? -5.591 5.694 -16.203 1.00 50.72 97 ARG A N 1
ATOM 771 C CA . ARG A 1 97 ? -5.760 5.929 -17.656 1.00 50.72 97 ARG A CA 1
ATOM 772 C C . ARG A 1 97 ? -4.765 5.122 -18.497 1.00 50.72 97 ARG A C 1
ATOM 774 O O . ARG A 1 97 ? -5.087 4.696 -19.598 1.00 50.72 97 ARG A O 1
ATOM 781 N N . ASN A 1 98 ? -3.582 4.879 -17.940 1.00 51.34 98 ASN A N 1
ATOM 782 C CA . ASN A 1 98 ? -2.604 3.960 -18.498 1.00 51.34 98 ASN A CA 1
ATOM 783 C C . ASN A 1 98 ? -2.987 2.567 -18.012 1.00 51.34 98 ASN A C 1
ATOM 785 O O . ASN A 1 98 ? -2.798 2.281 -16.822 1.00 51.34 98 ASN A O 1
ATOM 789 N N . TYR A 1 99 ? -3.562 1.756 -18.905 1.00 50.94 99 TYR A N 1
ATOM 790 C CA . TYR A 1 99 ? -3.801 0.326 -18.720 1.00 50.94 99 TYR A CA 1
ATOM 791 C C . TYR A 1 99 ? -2.585 -0.284 -18.029 1.00 50.94 99 TYR A C 1
ATOM 793 O O . TYR A 1 99 ? -1.557 -0.517 -18.660 1.00 50.94 99 TYR A O 1
ATOM 801 N N . THR A 1 100 ? -2.656 -0.475 -16.710 1.00 52.31 100 THR A N 1
ATOM 802 C CA . THR A 1 100 ? -1.555 -1.116 -16.000 1.00 52.31 100 THR A CA 1
ATOM 803 C C . THR A 1 100 ? -1.603 -2.556 -16.461 1.00 52.31 100 THR A C 1
ATOM 805 O O . THR A 1 100 ? -2.484 -3.297 -16.028 1.00 52.31 100 THR A O 1
ATOM 808 N N . ALA A 1 101 ? -0.730 -2.914 -17.406 1.00 53.28 101 ALA A N 1
ATOM 809 C CA . ALA A 1 101 ? -0.580 -4.282 -17.862 1.00 53.28 101 ALA A CA 1
ATOM 810 C C . ALA A 1 101 ? -0.334 -5.126 -16.613 1.00 53.28 101 ALA A C 1
ATOM 812 O O . ALA A 1 101 ? 0.694 -4.996 -15.943 1.00 53.28 101 ALA A O 1
ATOM 813 N N . TRP A 1 102 ? -1.356 -5.884 -16.223 1.00 52.44 102 TRP A N 1
ATOM 814 C CA . TRP A 1 102 ? -1.273 -6.767 -15.080 1.00 52.44 102 TRP A CA 1
ATOM 815 C C . TRP A 1 102 ? -0.565 -8.024 -15.557 1.00 52.44 102 TRP A C 1
ATOM 817 O O . TRP A 1 102 ? -1.173 -8.897 -16.175 1.00 52.44 102 TRP A O 1
ATOM 827 N N . THR A 1 103 ? 0.743 -8.082 -15.336 1.00 56.09 103 THR A N 1
ATOM 828 C CA . THR A 1 103 ? 1.503 -9.313 -15.527 1.00 56.09 103 THR A CA 1
ATOM 829 C C . THR A 1 103 ? 1.231 -10.197 -14.320 1.00 56.09 103 THR A C 1
ATOM 831 O O . THR A 1 103 ? 1.555 -9.812 -13.192 1.00 56.09 103 THR A O 1
ATOM 834 N N . SER A 1 104 ? 0.593 -11.344 -14.554 1.00 51.25 104 SER A N 1
ATOM 835 C CA . SER A 1 104 ? 0.238 -12.283 -13.496 1.00 51.25 104 SER A CA 1
ATOM 836 C C . SER A 1 104 ? 1.482 -12.742 -12.751 1.00 51.25 104 SER A C 1
ATOM 838 O O . SER A 1 104 ? 2.426 -13.239 -13.365 1.00 51.25 104 SER A O 1
ATOM 840 N N . ASP A 1 105 ? 1.487 -12.564 -11.436 1.00 57.66 105 ASP A N 1
ATOM 841 C CA . ASP A 1 105 ? 2.581 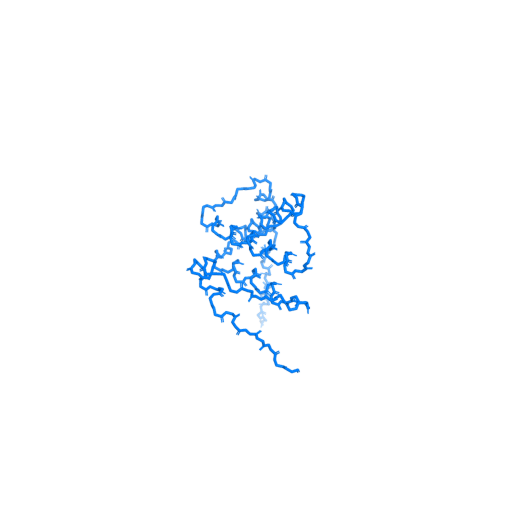-12.992 -10.575 1.00 57.66 105 ASP A CA 1
ATOM 842 C C . ASP A 1 105 ? 2.124 -14.144 -9.707 1.00 57.66 105 ASP A C 1
ATOM 844 O O . ASP A 1 105 ? 1.286 -13.955 -8.832 1.00 57.66 105 ASP A O 1
ATOM 848 N N . VAL A 1 106 ? 2.679 -15.325 -9.950 1.00 59.06 106 VAL A N 1
ATOM 849 C CA . VAL A 1 106 ? 2.218 -16.568 -9.324 1.00 59.06 106 VAL A CA 1
ATOM 850 C C . VAL A 1 106 ? 2.299 -16.497 -7.794 1.00 59.06 106 VAL A C 1
ATOM 852 O O . VAL A 1 106 ? 1.384 -16.960 -7.117 1.00 59.06 106 VAL A O 1
ATOM 855 N N . ASP A 1 107 ? 3.311 -15.828 -7.233 1.00 59.75 107 ASP A N 1
ATOM 856 C CA . ASP A 1 107 ? 3.458 -15.679 -5.781 1.00 59.75 107 ASP A CA 1
ATOM 857 C C . ASP A 1 107 ? 2.449 -14.694 -5.185 1.00 59.75 107 ASP A C 1
ATOM 859 O O . ASP A 1 107 ? 1.913 -14.917 -4.096 1.00 59.75 107 ASP A O 1
ATOM 863 N N . LEU A 1 108 ? 2.210 -13.567 -5.862 1.00 61.94 108 LEU A N 1
ATOM 864 C CA . LEU A 1 108 ? 1.257 -12.554 -5.411 1.00 61.94 108 LEU A CA 1
ATOM 865 C C . LEU A 1 108 ? -0.195 -13.017 -5.616 1.00 61.94 108 LEU A C 1
ATOM 867 O O . LEU A 1 108 ? -1.046 -12.741 -4.775 1.00 61.94 108 LEU A O 1
ATOM 871 N N . GLU A 1 109 ? -0.475 -13.724 -6.709 1.00 62.38 109 GLU A N 1
ATOM 872 C CA . GLU A 1 109 ? -1.784 -14.292 -7.045 1.00 62.38 109 GLU A CA 1
ATOM 873 C C . GLU A 1 109 ? -2.106 -15.522 -6.196 1.00 62.38 109 GLU A C 1
ATOM 875 O O . GLU A 1 109 ? -3.229 -15.637 -5.704 1.00 62.38 109 GLU A O 1
ATOM 880 N N . GLY A 1 110 ? -1.113 -16.382 -5.948 1.00 57.53 110 GLY A N 1
ATOM 881 C CA . GLY A 1 110 ? -1.238 -17.545 -5.073 1.00 57.53 110 GLY A CA 1
ATOM 882 C C . GLY A 1 110 ? -1.479 -17.155 -3.615 1.00 57.53 110 GLY A C 1
ATOM 883 O O . GLY A 1 110 ? -2.354 -17.719 -2.962 1.00 57.53 110 GLY A O 1
ATOM 884 N N . LYS A 1 111 ? -0.772 -16.135 -3.103 1.00 64.81 111 LYS A N 1
ATOM 885 C CA . LYS A 1 111 ? -0.983 -15.631 -1.731 1.00 64.81 111 LYS A CA 1
ATOM 886 C C . LYS A 1 111 ? -2.209 -14.728 -1.597 1.00 64.81 111 LYS A C 1
ATOM 888 O O . LYS A 1 111 ? -2.750 -14.581 -0.497 1.00 64.81 111 LYS A O 1
ATOM 893 N N . HIS A 1 112 ? -2.657 -14.085 -2.676 1.00 62.16 112 HIS A N 1
ATOM 894 C CA . HIS A 1 112 ? -3.767 -13.136 -2.631 1.00 62.16 112 HIS A CA 1
ATOM 895 C C . HIS A 1 112 ? -4.743 -13.351 -3.797 1.00 62.16 112 HIS A C 1
ATOM 897 O O . HIS A 1 112 ? -4.638 -12.706 -4.840 1.00 62.16 112 HIS A O 1
ATOM 903 N N . SER A 1 113 ? -5.792 -14.158 -3.572 1.00 56.56 113 SER A N 1
ATOM 904 C CA . SER A 1 113 ? -6.826 -14.485 -4.578 1.00 56.56 113 SER A CA 1
ATOM 905 C C . SER A 1 113 ? -7.533 -13.281 -5.214 1.00 56.56 113 SER A C 1
ATOM 907 O O . SER A 1 113 ? -8.185 -13.429 -6.237 1.00 56.56 113 SER A O 1
ATOM 909 N N . LEU A 1 114 ? -7.422 -12.077 -4.639 1.00 55.62 114 LEU A N 1
ATOM 910 C CA . LEU A 1 114 ? -7.945 -10.839 -5.239 1.00 55.62 114 LEU A CA 1
ATOM 911 C C . LEU A 1 114 ? -7.215 -10.433 -6.534 1.00 55.62 114 LEU A C 1
ATOM 913 O O . LEU A 1 114 ? -7.692 -9.542 -7.239 1.00 55.62 114 LEU A O 1
ATOM 917 N N . MET A 1 115 ? -6.077 -11.069 -6.816 1.00 53.22 115 MET A N 1
ATOM 918 C CA . MET A 1 115 ? -5.224 -10.838 -7.983 1.00 53.22 115 MET A CA 1
ATOM 919 C C . MET A 1 115 ? -5.265 -11.991 -8.984 1.00 53.22 115 MET A C 1
ATOM 921 O O . MET A 1 115 ? -4.961 -11.784 -10.154 1.00 53.22 115 MET A O 1
ATOM 925 N N . ALA A 1 116 ? -5.668 -13.184 -8.537 1.00 43.47 116 ALA A N 1
ATOM 926 C CA . ALA A 1 116 ? -5.778 -14.367 -9.376 1.00 43.47 116 ALA A CA 1
ATOM 927 C C . ALA A 1 116 ? -6.836 -14.155 -10.470 1.00 43.47 116 ALA A C 1
ATOM 929 O O . ALA A 1 116 ? -7.988 -13.822 -10.188 1.00 43.47 116 ALA A O 1
ATOM 930 N N . GLY A 1 117 ? -6.440 -14.342 -11.731 1.00 44.53 117 GLY A N 1
ATOM 931 C CA . GLY A 1 117 ? -7.372 -14.336 -12.860 1.00 44.53 117 GLY A CA 1
ATOM 932 C C . GLY A 1 117 ? -7.774 -12.957 -13.395 1.00 44.53 117 GLY A C 1
ATOM 933 O O . GLY A 1 117 ? -8.746 -12.877 -14.143 1.00 44.53 117 GLY A O 1
ATOM 934 N N . VAL A 1 118 ? -7.033 -11.875 -13.111 1.00 47.06 118 VAL A N 1
ATOM 935 C CA . VAL A 1 118 ? -7.198 -10.601 -13.847 1.00 47.06 118 VAL A CA 1
ATOM 936 C C . VAL A 1 118 ? -6.593 -10.734 -15.258 1.00 47.06 118 VAL A C 1
A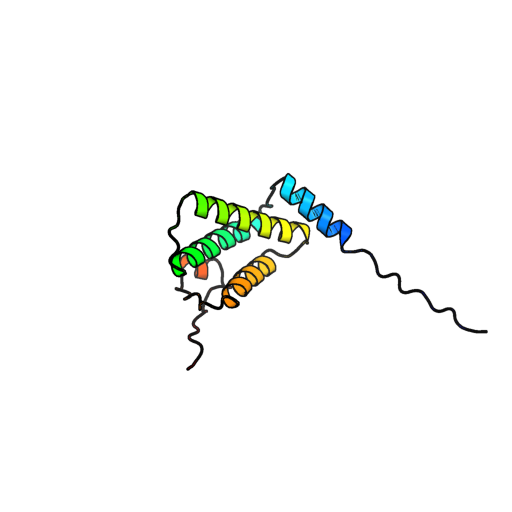TOM 938 O O . VAL A 1 118 ? -5.643 -10.053 -15.626 1.00 47.06 118 VAL A O 1
ATOM 941 N N . LYS A 1 119 ? -7.144 -11.637 -16.076 1.00 41.44 119 LYS A N 1
ATOM 942 C CA . LYS A 1 119 ? -6.990 -11.604 -17.533 1.00 41.44 119 LYS A CA 1
ATOM 943 C C . LYS A 1 119 ? -8.041 -10.641 -18.069 1.00 41.44 119 LYS A C 1
ATOM 945 O O . LYS A 1 119 ? -9.231 -10.923 -18.011 1.00 41.44 119 LYS A O 1
ATOM 950 N N . GLY A 1 120 ? -7.608 -9.499 -18.588 1.00 39.78 120 GLY A N 1
ATOM 951 C CA . GLY A 1 120 ? -8.523 -8.543 -19.200 1.00 39.78 120 GLY A CA 1
ATOM 952 C C . GLY A 1 120 ? -7.816 -7.606 -20.160 1.00 39.78 120 GLY A C 1
ATOM 953 O O . GLY A 1 120 ? -7.474 -6.490 -19.786 1.00 39.78 120 GLY A O 1
ATOM 954 N N . ARG A 1 121 ? -7.642 -8.043 -21.412 1.00 39.56 121 ARG A N 1
ATOM 955 C CA . ARG A 1 121 ? -7.697 -7.105 -22.539 1.00 39.56 121 ARG A CA 1
ATOM 956 C C . ARG A 1 121 ? -9.156 -6.652 -22.641 1.00 39.56 121 ARG A C 1
ATOM 958 O O . ARG A 1 121 ? -10.031 -7.500 -22.798 1.00 39.56 121 ARG A O 1
ATOM 965 N N . VAL A 1 122 ? -9.420 -5.355 -22.507 1.00 30.48 122 VAL A N 1
ATOM 966 C CA . VAL A 1 122 ? -10.742 -4.775 -22.797 1.00 30.48 122 VAL A CA 1
ATOM 967 C C . VAL A 1 122 ? -10.722 -4.299 -24.253 1.00 30.48 122 VAL A C 1
ATOM 969 O O . VAL A 1 122 ? -9.694 -3.834 -24.734 1.00 30.48 122 VAL A O 1
ATOM 972 N N . LYS A 1 123 ? -11.814 -4.580 -24.964 1.00 24.95 123 LYS A N 1
ATOM 973 C CA . LYS A 1 123 ? -11.908 -4.776 -26.417 1.00 24.95 123 LYS A CA 1
ATOM 974 C C . LYS A 1 123 ? -11.964 -3.459 -27.212 1.00 24.95 123 LYS A C 1
ATOM 976 O O . LYS A 1 123 ? -12.700 -2.571 -26.799 1.00 24.95 123 LYS A O 1
ATOM 981 N N . ALA A 1 124 ? -11.247 -3.489 -28.345 1.00 35.62 124 ALA A N 1
ATOM 982 C CA . ALA A 1 124 ? -11.253 -2.643 -29.553 1.00 35.62 124 ALA A CA 1
ATOM 983 C C . ALA A 1 124 ? -11.318 -1.122 -29.357 1.00 35.62 124 ALA A C 1
ATOM 985 O O . ALA A 1 124 ? -12.426 -0.594 -29.126 1.00 35.62 124 ALA A O 1
#

Secondary structure (DSSP, 8-state):
-------------HHHHHHHHHHHHHH----HHHHHHHHHHHHHHHHHHHHTT----HHHHHHHHHHHHHHHHHHHHTT--HHHHHHHHHHHHHT-SS-------HHHHHH-TTTTT---PPP-